Protein AF-A0A4U1AMX4-F1 (afdb_monomer)

Solvent-accessible surface area (backbone atoms only — not comparable to full-atom values): 8480 Å² total; per-residue (Å²): 137,86,83,88,83,88,87,88,85,90,81,87,81,90,82,82,88,79,91,77,94,82,80,77,96,80,74,90,86,76,92,68,87,73,64,45,65,42,40,30,34,68,92,73,77,40,77,49,65,58,93,40,53,46,66,92,56,98,68,93,52,81,63,41,68,36,39,33,56,43,101,83,76,47,75,46,59,25,22,30,71,45,76,46,76,48,80,47,100,90,48,54,34,36,41,37,30,30,41,76,51,76,84,47,64,68,55,54,50,50,51,51,50,53,52,52,53,52,51,52,53,52,52,56,48,49,77,71,75,114

Sequence (130 aa):
MNTPSSDKQNTGSPGDNEATPDRVMQDVFEDTALSTYRYVLMATDTEVPGERVHLESEEIHLGDVVEIEADNGKKDYFSVDHINVDQHHDGEVTTVYLIRARNSLWKSLLLLAILGVSWYIIDFILNKFL

Structure (mmCIF, N/CA/C/O backbone):
data_AF-A0A4U1AMX4-F1
#
_entry.id   AF-A0A4U1AMX4-F1
#
loop_
_atom_site.group_PDB
_atom_site.id
_atom_site.type_symbol
_atom_site.label_atom_id
_atom_site.label_alt_id
_atom_site.label_comp_id
_atom_site.label_asym_id
_atom_site.label_entity_id
_atom_site.label_seq_id
_atom_site.pdbx_PDB_ins_code
_atom_site.Cartn_x
_atom_site.Cartn_y
_atom_site.Cartn_z
_atom_site.occupancy
_atom_site.B_iso_or_equiv
_atom_site.auth_seq_id
_atom_site.auth_comp_id
_atom_site.auth_asym_id
_atom_site.auth_atom_id
_atom_site.pdbx_PDB_model_num
ATOM 1 N N . MET A 1 1 ? -22.938 -6.831 71.990 1.00 44.06 1 MET A N 1
ATOM 2 C CA . MET A 1 1 ? -21.775 -6.351 72.773 1.00 44.06 1 MET A CA 1
ATOM 3 C C . MET A 1 1 ? -20.838 -7.531 73.003 1.00 44.06 1 MET A C 1
ATOM 5 O O . MET A 1 1 ? -21.339 -8.648 72.988 1.00 44.06 1 MET A O 1
ATOM 9 N N . ASN A 1 2 ? -19.541 -7.266 73.199 1.00 36.97 2 ASN A N 1
ATOM 10 C CA . ASN A 1 2 ? -18.417 -8.215 73.343 1.00 36.97 2 ASN A CA 1
ATOM 11 C C . ASN A 1 2 ? -17.784 -8.721 72.025 1.00 36.97 2 ASN A C 1
ATOM 13 O O . ASN A 1 2 ? -18.175 -9.744 71.475 1.00 36.97 2 ASN A O 1
ATOM 17 N N . THR A 1 3 ? -16.734 -8.017 71.593 1.00 47.69 3 THR A N 1
ATOM 18 C CA . THR A 1 3 ? -15.476 -8.591 71.065 1.00 47.69 3 THR A CA 1
ATOM 19 C C . THR A 1 3 ? -14.416 -8.466 72.179 1.00 47.69 3 THR A C 1
ATOM 21 O O . THR A 1 3 ? -14.589 -7.608 73.053 1.00 47.69 3 THR A O 1
ATOM 24 N N . PRO A 1 4 ? -13.407 -9.359 72.268 1.00 45.66 4 PRO A N 1
ATOM 25 C CA . PRO A 1 4 ? -12.144 -9.233 71.508 1.00 45.66 4 PRO A CA 1
ATOM 26 C C . PRO A 1 4 ? -11.684 -10.620 70.955 1.00 45.66 4 PRO A C 1
ATOM 28 O O . PRO A 1 4 ? -12.496 -11.538 70.945 1.00 45.66 4 PRO A O 1
ATOM 31 N N . SER A 1 5 ? -10.470 -10.886 70.444 1.00 39.81 5 SER A N 1
ATOM 32 C CA . SER A 1 5 ? -9.221 -10.104 70.321 1.00 39.81 5 SER A CA 1
ATOM 33 C C . SER A 1 5 ? -8.412 -10.511 69.064 1.00 39.81 5 SER A C 1
ATOM 35 O O . SER A 1 5 ? -8.864 -11.334 68.271 1.00 39.81 5 SER A O 1
ATOM 37 N N . SER A 1 6 ? -7.212 -9.945 68.903 1.00 49.72 6 SER A N 1
ATOM 38 C CA . SER A 1 6 ? -6.189 -10.305 67.903 1.00 49.72 6 SER A CA 1
ATOM 39 C C . SER A 1 6 ? -5.421 -11.593 68.245 1.00 49.72 6 SER A C 1
ATOM 41 O O . SER A 1 6 ? -5.268 -11.903 69.421 1.00 49.72 6 SER A O 1
ATOM 43 N N . ASP A 1 7 ? -4.837 -12.260 67.238 1.00 47.81 7 ASP A N 1
ATOM 44 C CA . ASP A 1 7 ? -3.371 -12.240 67.052 1.00 47.81 7 ASP A CA 1
ATOM 45 C C . ASP A 1 7 ? -2.918 -12.792 65.685 1.00 47.81 7 ASP A C 1
ATOM 47 O O . ASP A 1 7 ? -3.553 -13.660 65.087 1.00 47.81 7 ASP A O 1
ATOM 51 N N . LYS A 1 8 ? -1.807 -12.249 65.168 1.00 48.53 8 LYS A N 1
ATOM 52 C CA . LYS A 1 8 ? -1.115 -12.727 63.958 1.00 48.53 8 LYS A CA 1
ATOM 53 C C . LYS A 1 8 ? 0.051 -13.618 64.376 1.00 48.53 8 LYS A C 1
ATOM 55 O O . LYS A 1 8 ? 0.888 -13.137 65.135 1.00 48.53 8 LYS A O 1
ATOM 60 N N . GLN A 1 9 ? 0.243 -14.784 63.754 1.00 42.41 9 GLN A N 1
ATOM 61 C CA . GLN A 1 9 ? 1.612 -15.277 63.558 1.00 42.41 9 GLN A CA 1
ATOM 62 C C . GLN A 1 9 ? 1.799 -16.200 62.350 1.00 42.41 9 GLN A C 1
ATOM 64 O O . GLN A 1 9 ? 0.967 -17.034 62.014 1.00 42.41 9 GLN A O 1
ATOM 69 N N . ASN A 1 10 ? 2.926 -15.958 61.688 1.00 42.41 10 ASN A N 1
ATOM 70 C CA . ASN A 1 10 ? 3.437 -16.603 60.488 1.00 42.41 10 ASN A CA 1
ATOM 71 C C . ASN A 1 10 ? 4.068 -17.965 60.829 1.00 42.41 10 ASN A C 1
ATOM 73 O O . ASN A 1 10 ? 4.922 -18.022 61.712 1.00 42.41 10 ASN A O 1
ATOM 77 N N . THR A 1 11 ? 3.729 -19.018 60.083 1.00 44.00 11 THR A N 1
ATOM 78 C CA . THR A 1 11 ? 4.495 -20.276 60.044 1.00 44.00 11 THR A CA 1
ATOM 79 C C . THR A 1 11 ? 4.776 -20.680 58.599 1.00 44.00 11 THR A C 1
ATOM 81 O O . THR A 1 11 ? 4.112 -21.551 58.037 1.00 44.00 11 THR A O 1
ATOM 84 N N . GLY A 1 12 ? 5.763 -20.036 57.981 1.00 36.88 12 GLY A N 1
ATOM 85 C CA . GLY A 1 12 ? 6.387 -20.584 56.782 1.00 36.88 12 GLY A CA 1
ATOM 86 C C . GLY A 1 12 ? 7.139 -21.878 57.109 1.00 36.88 12 GLY A C 1
ATOM 87 O O . GLY A 1 12 ? 7.792 -21.962 58.148 1.00 36.88 12 GLY A O 1
ATOM 88 N N . SER A 1 13 ? 7.087 -22.848 56.197 1.00 41.19 13 SER A N 1
ATOM 89 C CA . SER A 1 13 ? 8.035 -23.965 56.134 1.00 41.19 13 SER A CA 1
ATOM 90 C C . SER A 1 13 ? 8.531 -24.119 54.691 1.00 41.19 13 SER A C 1
ATOM 92 O O . SER A 1 13 ? 7.711 -24.033 53.775 1.00 41.19 13 SER A O 1
ATOM 94 N N . PRO A 1 14 ? 9.844 -24.306 54.471 1.00 50.56 14 PRO A N 1
ATOM 95 C CA . PRO A 1 14 ? 10.439 -24.444 53.143 1.00 50.56 14 PRO A CA 1
ATOM 96 C C . PRO A 1 14 ? 10.386 -25.898 52.647 1.00 50.56 14 PRO A C 1
ATOM 98 O O . PRO A 1 14 ? 10.368 -26.824 53.459 1.00 50.56 14 PRO A O 1
ATOM 101 N N . GLY A 1 15 ? 10.404 -26.105 51.326 1.00 35.78 15 GLY A N 1
ATOM 102 C CA . GLY A 1 15 ? 10.421 -27.452 50.742 1.00 35.78 15 GLY A CA 1
ATOM 103 C C . GLY A 1 15 ? 10.138 -27.516 49.238 1.00 35.78 15 GLY A C 1
ATOM 104 O O . GLY A 1 15 ? 9.095 -28.018 48.850 1.00 35.78 15 GLY A O 1
ATOM 105 N N . ASP A 1 16 ? 11.074 -26.988 48.447 1.00 47.12 16 ASP A N 1
ATOM 106 C CA . ASP A 1 16 ? 11.623 -27.505 47.177 1.00 47.12 16 ASP A CA 1
ATOM 107 C C . ASP A 1 16 ? 10.737 -28.138 46.068 1.00 47.12 16 ASP A C 1
ATOM 109 O O . ASP A 1 16 ? 9.955 -29.059 46.292 1.00 47.12 16 ASP A O 1
ATOM 113 N N . ASN A 1 17 ? 11.099 -27.783 44.819 1.00 43.91 17 ASN A N 1
ATOM 114 C CA . ASN A 1 17 ? 10.680 -28.330 43.505 1.00 43.91 17 ASN A CA 1
ATOM 115 C C . ASN A 1 17 ? 9.283 -27.867 43.024 1.00 43.91 17 ASN A C 1
ATOM 117 O O . ASN A 1 17 ? 8.278 -28.156 43.653 1.00 43.91 17 ASN A O 1
ATOM 121 N N . GLU A 1 18 ? 9.117 -27.146 41.912 1.00 38.69 18 GLU A N 1
ATOM 122 C CA . GLU A 1 18 ? 9.789 -27.263 40.608 1.00 38.69 18 GLU A CA 1
ATOM 123 C C . GLU A 1 18 ? 10.098 -25.902 39.959 1.00 38.69 18 GLU A C 1
ATOM 125 O O . GLU A 1 18 ? 9.445 -24.892 40.219 1.00 38.69 18 GLU A O 1
ATOM 130 N N . ALA A 1 19 ? 11.078 -25.890 39.052 1.00 46.03 19 ALA A N 1
ATOM 131 C CA . ALA A 1 19 ? 11.307 -24.760 38.163 1.00 46.03 19 ALA A CA 1
ATOM 132 C C . ALA A 1 19 ? 10.293 -24.777 37.007 1.00 46.03 19 ALA A C 1
ATOM 134 O O . ALA A 1 19 ? 10.313 -25.694 36.188 1.00 46.03 19 ALA A O 1
ATOM 135 N N . THR A 1 20 ? 9.485 -23.721 36.883 1.00 39.81 20 THR A N 1
ATOM 136 C CA . THR A 1 20 ? 8.671 -23.449 35.684 1.00 39.81 20 THR A CA 1
ATOM 137 C C . THR A 1 20 ? 9.209 -22.197 34.981 1.00 39.81 20 THR A C 1
ATOM 139 O O . THR A 1 20 ? 8.754 -21.090 35.270 1.00 39.81 20 THR A O 1
ATOM 142 N N . PRO A 1 21 ? 10.205 -22.318 34.086 1.00 50.66 21 PRO A N 1
ATOM 143 C CA . PRO A 1 21 ? 10.873 -21.170 33.482 1.00 50.66 21 PRO A CA 1
ATOM 144 C C . PRO A 1 21 ? 10.174 -20.718 32.189 1.00 50.66 21 PRO A C 1
ATOM 146 O O . PRO A 1 21 ? 10.836 -20.629 31.163 1.00 50.66 21 PRO A O 1
ATOM 149 N N . ASP A 1 22 ? 8.849 -20.497 32.196 1.00 44.47 22 ASP A N 1
ATOM 150 C CA . ASP A 1 22 ? 8.155 -20.114 30.946 1.00 44.47 22 ASP A CA 1
ATOM 151 C C . ASP A 1 22 ? 6.777 -19.434 31.093 1.00 44.47 22 ASP A C 1
ATOM 153 O O . ASP A 1 22 ? 5.834 -19.741 30.360 1.00 44.47 22 ASP A O 1
ATOM 157 N N . ARG A 1 23 ? 6.595 -18.527 32.069 1.00 38.50 23 ARG A N 1
ATOM 158 C CA . ARG A 1 23 ? 5.372 -17.704 32.127 1.00 38.50 23 ARG A CA 1
ATOM 159 C C . ARG A 1 23 ? 5.626 -16.229 32.426 1.00 38.50 23 ARG A C 1
ATOM 161 O O . ARG A 1 23 ? 5.924 -15.851 33.551 1.00 38.50 23 ARG A O 1
ATOM 168 N N . VAL A 1 24 ? 5.335 -15.433 31.393 1.00 39.00 24 VAL A N 1
ATOM 169 C CA . VAL A 1 24 ? 5.049 -13.992 31.420 1.00 39.00 24 VAL A CA 1
ATOM 170 C C . VAL A 1 24 ? 6.279 -13.084 31.573 1.00 39.00 24 VAL A C 1
ATOM 172 O O . VAL A 1 24 ? 6.393 -12.293 32.502 1.00 39.00 24 VAL A O 1
ATOM 175 N N . MET A 1 25 ? 7.126 -13.080 30.537 1.00 39.12 25 MET A N 1
ATOM 176 C CA . MET A 1 25 ? 7.577 -11.800 29.970 1.00 39.12 25 MET A CA 1
ATOM 177 C C . MET A 1 25 ? 6.382 -11.141 29.251 1.00 39.12 25 MET A C 1
ATOM 179 O O . MET A 1 25 ? 6.252 -11.223 28.034 1.00 39.12 25 MET A O 1
ATOM 183 N N . GLN A 1 26 ? 5.476 -10.540 30.021 1.00 43.69 26 GLN A N 1
ATOM 184 C CA . GLN A 1 26 ? 4.580 -9.477 29.551 1.00 43.69 26 GLN A CA 1
ATOM 185 C C . GLN A 1 26 ? 4.676 -8.346 30.564 1.00 43.69 26 GLN A C 1
ATOM 187 O O . GLN A 1 26 ? 3.784 -8.121 31.374 1.00 43.69 26 GLN A O 1
ATOM 192 N N . ASP A 1 27 ? 5.824 -7.691 30.522 1.00 40.31 27 ASP A N 1
ATOM 193 C CA . ASP A 1 27 ? 6.032 -6.381 31.106 1.00 40.31 27 ASP A CA 1
ATOM 194 C C . ASP A 1 27 ? 6.627 -5.520 29.983 1.00 40.31 27 ASP A C 1
ATOM 196 O O . ASP A 1 27 ? 7.370 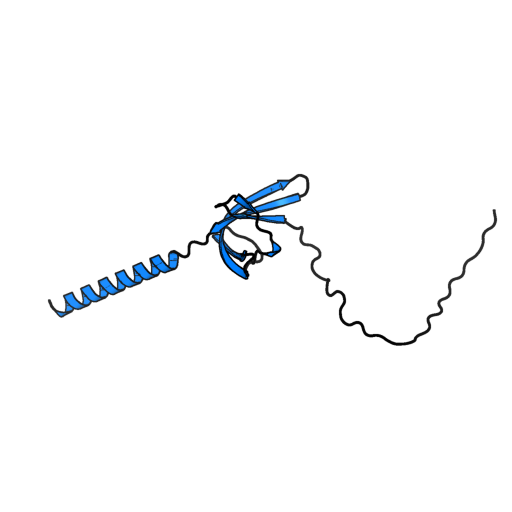-6.043 29.147 1.00 40.31 27 ASP A O 1
ATOM 200 N N . VAL A 1 28 ? 6.278 -4.233 29.939 1.00 45.34 28 VAL A N 1
ATOM 201 C CA . VAL A 1 28 ? 6.529 -3.305 28.809 1.00 45.34 28 VAL A CA 1
ATOM 202 C C . VAL A 1 28 ? 5.675 -3.553 27.545 1.00 45.34 28 VAL A C 1
ATOM 204 O O . VAL A 1 28 ? 6.188 -3.846 26.472 1.00 45.34 28 VAL A O 1
ATOM 207 N N . PHE A 1 29 ? 4.359 -3.352 27.671 1.00 44.16 29 PHE A N 1
ATOM 208 C CA . PHE A 1 29 ? 3.533 -2.625 26.679 1.00 44.16 29 PHE A CA 1
ATOM 209 C C . PHE A 1 29 ? 2.343 -1.935 27.390 1.00 44.16 29 PHE A C 1
ATOM 211 O O . PHE A 1 29 ? 1.216 -1.912 26.901 1.00 44.16 29 PHE A O 1
ATOM 218 N N . GLU A 1 30 ? 2.593 -1.379 28.581 1.00 43.34 30 GLU A N 1
ATOM 219 C CA . GLU A 1 30 ? 1.710 -0.364 29.166 1.00 43.34 30 GLU A CA 1
ATOM 220 C C . GLU A 1 30 ? 2.085 1.025 28.619 1.00 43.34 30 GLU A C 1
ATOM 222 O O . GLU A 1 30 ? 3.242 1.283 28.290 1.00 43.34 30 GLU A O 1
ATOM 227 N N . ASP A 1 31 ? 1.093 1.917 28.568 1.00 35.66 31 ASP A N 1
ATOM 228 C CA . ASP A 1 31 ? 1.234 3.359 28.310 1.00 35.66 31 ASP A CA 1
ATOM 229 C C . ASP A 1 31 ? 1.621 3.810 26.883 1.00 35.66 31 ASP A C 1
ATOM 231 O O . ASP A 1 31 ? 2.400 4.736 26.664 1.00 35.66 31 ASP A O 1
ATOM 235 N N . THR A 1 32 ? 0.949 3.247 25.874 1.00 43.44 32 THR A N 1
ATOM 236 C CA . THR A 1 32 ? 0.615 4.016 24.660 1.00 43.44 32 THR A CA 1
ATOM 237 C C . THR A 1 32 ? -0.900 4.127 24.561 1.00 43.44 32 THR A C 1
ATOM 239 O O . THR A 1 32 ? -1.593 3.110 24.523 1.00 43.44 32 THR A O 1
ATOM 242 N N . ALA A 1 33 ? -1.436 5.350 24.526 1.00 43.59 33 ALA A N 1
ATOM 243 C CA . ALA A 1 33 ? -2.846 5.562 24.216 1.00 43.59 33 ALA A CA 1
ATOM 244 C C . ALA A 1 33 ? -3.089 5.071 22.781 1.00 43.59 33 ALA A C 1
ATOM 246 O O . ALA A 1 33 ? -2.654 5.723 21.835 1.00 43.59 33 ALA A O 1
ATOM 247 N N . LEU A 1 34 ? -3.700 3.888 22.632 1.00 50.06 34 LEU A N 1
ATOM 248 C CA . LEU A 1 34 ? -3.824 3.207 21.344 1.00 50.06 34 LEU A CA 1
ATOM 249 C C . LEU A 1 34 ? -4.716 3.998 20.379 1.00 50.06 34 LEU A C 1
ATOM 251 O O . LEU A 1 34 ? -5.929 3.776 20.309 1.00 50.06 34 LEU A O 1
ATOM 255 N N . SER A 1 35 ? -4.087 4.849 19.569 1.00 56.41 35 SER A N 1
ATOM 256 C CA . SER A 1 35 ? -4.607 5.234 18.264 1.00 56.41 35 SER A CA 1
ATOM 257 C C . SER A 1 35 ? -4.858 3.946 17.482 1.00 56.41 35 SER A C 1
ATOM 259 O O . SER A 1 35 ? -3.945 3.231 17.066 1.00 56.41 35 SER A O 1
ATOM 261 N N . THR A 1 36 ? -6.132 3.577 17.368 1.00 77.25 36 THR A N 1
ATOM 262 C CA . THR A 1 36 ? -6.500 2.296 16.768 1.00 77.25 36 THR A CA 1
ATOM 263 C C . THR A 1 36 ? -6.382 2.440 15.259 1.00 77.25 36 THR A C 1
ATOM 265 O O . THR A 1 36 ? -7.241 3.044 14.617 1.00 77.25 36 THR A O 1
ATOM 268 N N . TYR A 1 37 ? -5.290 1.922 14.697 1.00 83.12 37 TYR A N 1
ATOM 269 C CA . TYR A 1 37 ? -5.063 1.947 13.258 1.00 83.12 37 TYR A CA 1
ATOM 270 C C . TYR A 1 37 ? -5.966 0.939 12.543 1.00 83.12 37 TYR A C 1
ATOM 272 O O . TYR A 1 37 ? -5.892 -0.269 12.775 1.00 83.12 37 TYR A O 1
ATOM 280 N N . ARG A 1 38 ? -6.796 1.449 11.632 1.00 88.94 38 ARG A N 1
ATOM 281 C CA . ARG A 1 38 ? -7.639 0.671 10.721 1.00 88.94 38 ARG A CA 1
ATOM 282 C C . ARG A 1 38 ? -7.056 0.759 9.317 1.00 88.94 38 ARG A C 1
ATOM 284 O O . ARG A 1 38 ? -6.984 1.846 8.759 1.00 88.94 38 ARG A O 1
ATOM 291 N N . TYR A 1 39 ? -6.690 -0.365 8.715 1.00 90.38 39 TYR A N 1
ATOM 292 C CA . TYR A 1 39 ? -6.098 -0.393 7.374 1.00 90.38 39 TYR A CA 1
ATOM 293 C C . TYR A 1 39 ? -7.152 -0.762 6.331 1.00 90.38 39 TYR A C 1
ATOM 295 O O . TYR A 1 39 ? -7.790 -1.801 6.465 1.00 90.38 39 TYR A O 1
ATOM 303 N N . VAL A 1 40 ? -7.338 0.049 5.285 1.00 92.12 40 VAL A N 1
ATOM 304 C CA . VAL A 1 40 ? -8.367 -0.180 4.250 1.00 92.12 40 VAL A CA 1
ATOM 305 C C . VAL A 1 40 ? -7.754 -0.179 2.854 1.00 92.12 40 VAL A C 1
ATOM 307 O O . VAL A 1 40 ? -7.122 0.789 2.436 1.00 92.12 40 VAL A O 1
ATOM 310 N N . LEU A 1 41 ? -7.977 -1.248 2.086 1.00 91.25 41 LEU A N 1
ATOM 311 C CA . LEU A 1 41 ? -7.568 -1.328 0.683 1.00 91.25 41 LEU A CA 1
ATOM 312 C C . LEU A 1 41 ? -8.517 -0.510 -0.203 1.00 91.25 41 LEU A C 1
ATOM 314 O O . LEU A 1 41 ? -9.622 -0.961 -0.502 1.00 91.25 41 LEU A O 1
ATOM 318 N N . MET A 1 42 ? -8.077 0.641 -0.722 1.00 88.69 42 MET A N 1
ATOM 319 C CA . MET A 1 42 ? -8.927 1.530 -1.542 1.00 88.69 42 MET A CA 1
ATOM 320 C C . MET A 1 42 ? -9.484 0.876 -2.813 1.00 88.69 42 MET A C 1
ATOM 322 O O . MET A 1 42 ? -10.497 1.314 -3.349 1.00 88.69 42 MET A O 1
ATOM 326 N N . ALA A 1 43 ? -8.816 -0.157 -3.332 1.00 87.19 43 ALA A N 1
ATOM 327 C CA . ALA A 1 43 ? -9.241 -0.847 -4.549 1.00 87.19 43 ALA A CA 1
ATOM 328 C C . ALA A 1 43 ? -10.479 -1.743 -4.352 1.00 87.19 43 ALA A C 1
ATOM 330 O O . ALA A 1 43 ? -11.141 -2.076 -5.335 1.00 87.19 43 ALA A O 1
ATOM 331 N N . THR A 1 44 ? -10.760 -2.166 -3.116 1.00 88.81 44 THR A N 1
ATOM 332 C CA . THR A 1 44 ? -11.821 -3.135 -2.787 1.00 88.81 44 THR A CA 1
ATOM 333 C C . THR A 1 44 ? -12.643 -2.747 -1.555 1.00 88.81 44 THR A C 1
ATOM 335 O O . THR A 1 44 ? -13.503 -3.522 -1.148 1.00 88.81 44 THR A O 1
ATOM 338 N N . ASP A 1 45 ? -12.362 -1.584 -0.958 1.00 88.62 45 ASP A N 1
ATOM 339 C CA . ASP A 1 45 ? -12.936 -1.088 0.302 1.00 88.62 45 ASP A CA 1
ATOM 340 C C . ASP A 1 45 ? -12.910 -2.146 1.423 1.00 88.62 45 ASP A C 1
ATOM 342 O O . ASP A 1 45 ? -13.872 -2.373 2.152 1.00 88.62 45 ASP A O 1
ATOM 346 N N . THR A 1 46 ? -11.804 -2.895 1.488 1.00 89.19 46 THR A N 1
ATOM 347 C CA . THR A 1 46 ? -11.652 -4.051 2.381 1.00 89.19 46 THR A CA 1
ATOM 348 C C . THR A 1 46 ? -10.728 -3.706 3.536 1.00 89.19 46 THR A C 1
ATOM 350 O O . THR A 1 46 ? -9.578 -3.326 3.310 1.00 89.19 46 THR A O 1
ATOM 353 N N . GLU A 1 47 ? -11.224 -3.868 4.761 1.00 89.88 47 GLU A N 1
ATOM 354 C CA . GLU A 1 47 ? -10.433 -3.730 5.983 1.00 89.88 47 GLU A CA 1
ATOM 355 C C . GLU A 1 47 ? -9.436 -4.895 6.119 1.00 89.88 47 GLU A C 1
ATOM 357 O O . GLU A 1 47 ? -9.783 -6.061 5.909 1.00 89.88 47 GLU A O 1
ATOM 362 N N . VAL A 1 48 ? -8.188 -4.576 6.455 1.00 88.50 48 VAL A N 1
ATOM 363 C CA . VAL A 1 48 ? -7.105 -5.536 6.688 1.00 88.50 48 VAL A CA 1
ATOM 364 C C . VAL A 1 48 ? -6.829 -5.607 8.192 1.00 88.50 48 VAL A C 1
ATOM 366 O O . VAL A 1 48 ? -6.591 -4.563 8.804 1.00 88.50 48 VAL A O 1
ATOM 369 N N . PRO A 1 49 ? -6.812 -6.808 8.803 1.00 87.00 49 PRO A N 1
ATOM 370 C CA . PRO A 1 49 ? -6.429 -6.970 10.202 1.00 87.00 49 PRO A CA 1
ATOM 371 C C . PRO A 1 49 ? -5.014 -6.439 10.456 1.00 87.00 49 PRO A C 1
ATOM 373 O O . PRO A 1 49 ? -4.071 -6.855 9.781 1.00 87.00 49 PRO A O 1
ATOM 376 N N . GLY A 1 50 ? -4.851 -5.563 11.454 1.00 83.75 50 GLY A N 1
ATOM 377 C CA . GLY A 1 50 ? -3.552 -4.964 11.795 1.00 83.75 50 GLY A CA 1
ATOM 378 C C . GLY A 1 50 ? -2.465 -5.990 12.146 1.00 83.75 50 GLY A C 1
ATOM 379 O O . GLY A 1 50 ? -1.300 -5.760 11.863 1.00 83.75 50 GLY A O 1
ATOM 380 N N . GLU A 1 51 ? -2.844 -7.169 12.648 1.00 86.12 51 GLU A N 1
ATOM 381 C CA . GLU A 1 51 ? -1.946 -8.315 12.888 1.00 86.12 51 GLU A CA 1
ATOM 382 C C . GLU A 1 51 ? -1.218 -8.832 11.627 1.00 86.12 51 GLU A C 1
ATOM 384 O O . GLU A 1 51 ? -0.192 -9.495 11.739 1.00 86.12 51 GLU A O 1
ATOM 389 N N . ARG A 1 52 ? -1.736 -8.543 10.423 1.00 86.12 52 ARG A N 1
ATOM 390 C CA . ARG A 1 52 ? -1.126 -8.925 9.133 1.00 86.12 52 ARG A CA 1
ATOM 391 C C . ARG A 1 52 ? -0.272 -7.814 8.533 1.00 86.12 52 ARG A C 1
ATOM 393 O O . ARG A 1 52 ? 0.383 -8.031 7.511 1.00 86.12 52 ARG A O 1
ATOM 400 N N . VAL A 1 53 ? -0.331 -6.626 9.128 1.00 87.25 53 VAL A N 1
ATOM 401 C CA . VAL A 1 53 ? 0.288 -5.402 8.636 1.00 87.25 53 VAL A CA 1
ATOM 402 C C . VAL A 1 53 ? 1.641 -5.220 9.307 1.00 87.25 53 VAL A C 1
ATOM 404 O O . VAL A 1 53 ? 1.737 -5.061 10.519 1.00 87.25 53 VAL A O 1
ATOM 407 N N . HIS A 1 54 ? 2.689 -5.223 8.493 1.00 86.69 54 HIS A N 1
ATOM 408 C CA . HIS A 1 54 ? 4.058 -4.986 8.917 1.00 86.69 54 HIS A CA 1
ATOM 409 C C . HIS A 1 54 ? 4.510 -3.612 8.409 1.00 86.69 54 HIS A C 1
ATOM 411 O O . HIS A 1 54 ? 4.426 -3.307 7.215 1.00 86.69 54 HIS A O 1
ATOM 417 N N . LEU A 1 55 ? 4.984 -2.787 9.341 1.00 83.25 55 LEU A N 1
ATOM 418 C CA . LEU A 1 55 ? 5.513 -1.445 9.111 1.00 83.25 55 LEU A CA 1
ATOM 419 C C . LEU A 1 55 ? 7.010 -1.437 9.435 1.00 83.25 55 LEU A C 1
ATOM 421 O O . LEU A 1 55 ? 7.431 -2.043 10.419 1.00 83.25 55 LEU A O 1
ATOM 425 N N . GLU A 1 56 ? 7.811 -0.742 8.626 1.00 76.62 56 GLU A N 1
ATOM 426 C CA . GLU A 1 56 ? 9.229 -0.488 8.941 1.00 76.62 56 GLU A CA 1
ATOM 427 C C . GLU A 1 56 ? 9.412 0.699 9.908 1.00 76.62 56 GLU A C 1
ATOM 429 O O . GLU A 1 56 ? 10.449 0.804 10.562 1.00 76.62 56 GLU A O 1
ATOM 434 N N . SER A 1 57 ? 8.403 1.572 10.008 1.00 75.31 57 SER A N 1
ATOM 435 C CA . SER A 1 57 ? 8.394 2.790 10.828 1.00 75.31 57 SER A CA 1
ATOM 436 C C . SER A 1 57 ? 7.436 2.669 12.016 1.00 75.31 57 SER A C 1
ATOM 438 O O . SER A 1 57 ? 6.393 2.027 11.923 1.00 75.31 57 SER A O 1
ATOM 440 N N . GLU A 1 58 ? 7.776 3.341 13.118 1.00 77.94 58 GLU A N 1
ATOM 441 C CA . GLU A 1 58 ? 6.966 3.421 14.346 1.00 77.94 58 GLU A CA 1
ATOM 442 C C . GLU A 1 58 ? 5.726 4.328 14.183 1.00 77.94 58 GLU A C 1
ATOM 444 O O . GLU A 1 58 ? 4.692 4.100 14.807 1.00 77.94 58 GLU A O 1
ATOM 449 N N . GLU A 1 59 ? 5.799 5.311 13.278 1.00 81.56 59 GLU A N 1
ATOM 450 C CA . GLU A 1 59 ? 4.704 6.209 12.892 1.00 81.56 59 GLU A CA 1
ATOM 451 C C . GLU A 1 59 ? 4.406 6.097 11.387 1.00 81.56 59 GLU A C 1
ATOM 453 O O . GLU A 1 59 ? 5.322 5.972 10.570 1.00 81.56 59 GLU A O 1
ATOM 458 N N . ILE A 1 60 ? 3.124 6.181 11.015 1.00 84.00 60 ILE A N 1
ATOM 459 C CA . ILE A 1 60 ? 2.646 6.002 9.634 1.00 84.00 60 ILE A CA 1
ATOM 460 C C . ILE A 1 60 ? 2.516 7.350 8.923 1.00 84.00 60 ILE A C 1
ATOM 462 O O . ILE A 1 60 ? 1.734 8.207 9.338 1.00 84.00 60 ILE A O 1
ATOM 466 N N . HIS A 1 61 ? 3.199 7.498 7.790 1.00 85.50 61 HIS A N 1
ATOM 467 C CA . HIS A 1 61 ? 3.174 8.697 6.960 1.00 85.50 61 HIS A CA 1
ATOM 468 C C . HIS A 1 61 ? 2.562 8.446 5.574 1.00 85.50 61 HIS A C 1
ATOM 470 O O . HIS A 1 61 ? 2.494 7.328 5.063 1.00 85.50 61 HIS A O 1
ATOM 476 N N . LEU A 1 62 ? 2.110 9.526 4.929 1.00 84.38 62 LEU A N 1
ATOM 477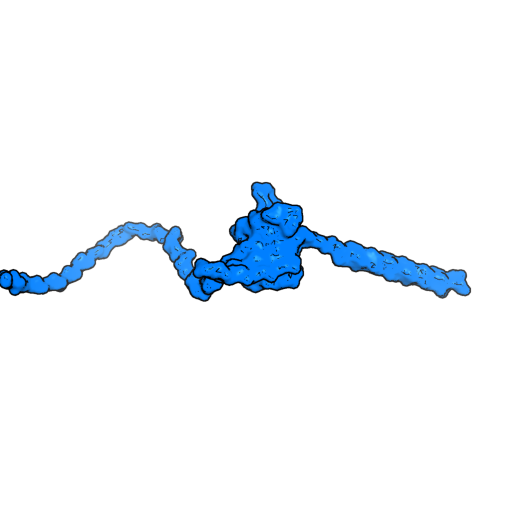 C CA . LEU A 1 62 ? 1.642 9.492 3.541 1.00 84.38 62 LEU A CA 1
ATOM 478 C C . LEU A 1 62 ? 2.792 9.101 2.601 1.00 84.38 62 LEU A C 1
ATOM 480 O O . LEU A 1 62 ? 3.841 9.742 2.595 1.00 84.38 62 LEU A O 1
ATOM 484 N N . GLY A 1 63 ? 2.564 8.090 1.764 1.00 84.06 63 GLY A N 1
ATOM 485 C CA . GLY A 1 63 ? 3.560 7.528 0.854 1.00 84.06 63 GLY A CA 1
ATOM 486 C C . GLY A 1 63 ? 4.390 6.374 1.425 1.00 84.06 63 GLY A C 1
ATOM 487 O O . GLY A 1 63 ? 5.081 5.723 0.637 1.00 84.06 63 GLY A O 1
ATOM 488 N N . AS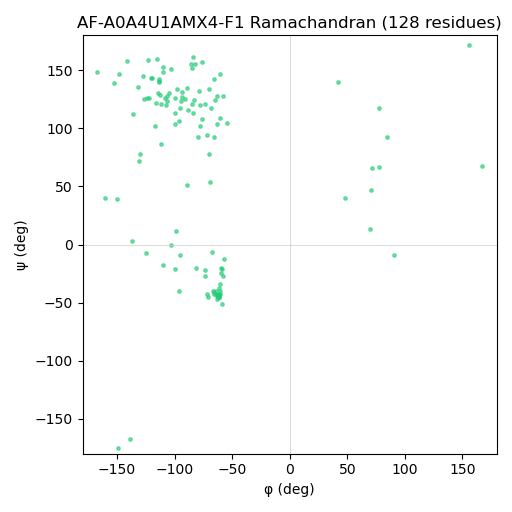P A 1 64 ? 4.298 6.076 2.727 1.00 85.62 64 ASP A N 1
ATOM 489 C CA . ASP A 1 64 ? 5.005 4.942 3.335 1.00 85.62 64 ASP A CA 1
ATOM 490 C C . ASP A 1 64 ? 4.580 3.615 2.704 1.00 85.62 64 ASP A C 1
ATOM 492 O O . ASP A 1 64 ? 3.427 3.439 2.296 1.00 85.62 64 ASP A O 1
ATOM 496 N N . VAL A 1 65 ? 5.522 2.671 2.625 1.00 87.81 65 VAL A N 1
ATOM 497 C CA . VAL A 1 65 ? 5.268 1.321 2.116 1.00 87.81 65 VAL A CA 1
ATOM 498 C C . VAL A 1 65 ? 4.939 0.396 3.278 1.00 87.81 65 VAL A C 1
ATOM 500 O O . VAL A 1 65 ? 5.695 0.272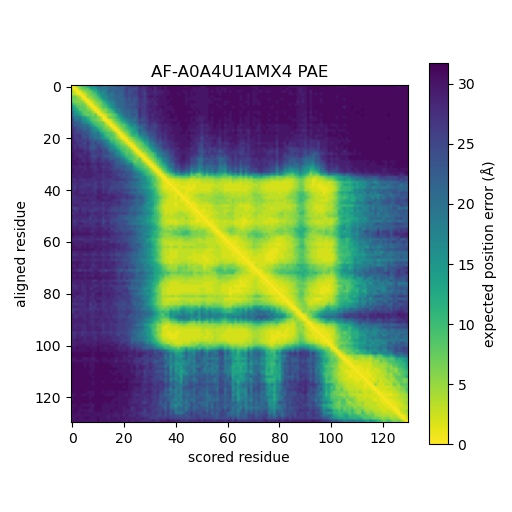 4.236 1.00 87.81 65 VAL A O 1
ATOM 503 N N . VAL A 1 66 ? 3.804 -0.277 3.149 1.00 88.50 66 VAL A N 1
ATOM 504 C CA . VAL A 1 66 ? 3.234 -1.202 4.119 1.00 88.50 66 VAL A CA 1
ATOM 505 C C . VAL A 1 66 ? 3.275 -2.605 3.522 1.00 88.50 66 VAL A C 1
ATOM 507 O O . VAL A 1 66 ? 2.818 -2.820 2.393 1.00 88.50 66 VAL A O 1
ATOM 510 N N . GLU A 1 67 ? 3.816 -3.566 4.264 1.00 91.19 67 GLU A N 1
ATOM 511 C CA . GLU A 1 67 ? 3.798 -4.976 3.878 1.00 91.19 67 GLU A CA 1
ATOM 512 C C . GLU A 1 67 ? 2.583 -5.666 4.511 1.00 91.19 67 GLU A C 1
ATOM 514 O O . GLU A 1 67 ? 2.320 -5.521 5.703 1.00 91.19 67 GLU A O 1
ATOM 519 N N . ILE A 1 68 ? 1.825 -6.417 3.711 1.00 90.75 68 ILE A N 1
ATOM 520 C CA . ILE A 1 68 ? 0.650 -7.164 4.168 1.00 90.75 68 ILE A CA 1
ATOM 521 C C . ILE A 1 68 ? 0.841 -8.642 3.850 1.00 90.75 68 ILE A C 1
ATOM 523 O O . ILE A 1 68 ? 1.072 -9.010 2.695 1.00 90.75 68 ILE A O 1
ATOM 527 N N . GLU A 1 69 ? 0.700 -9.499 4.858 1.00 89.69 69 GLU A N 1
ATOM 528 C CA . GLU A 1 69 ? 0.690 -10.949 4.667 1.00 89.69 69 GLU A CA 1
ATOM 529 C C . GLU A 1 69 ? -0.719 -11.453 4.304 1.00 89.69 69 GLU A C 1
ATOM 531 O O . GLU A 1 69 ? -1.694 -11.260 5.033 1.00 89.69 69 GLU A O 1
ATOM 536 N N . ALA A 1 70 ? -0.839 -12.099 3.143 1.00 84.19 70 ALA A N 1
ATOM 537 C CA . ALA A 1 70 ? -2.070 -12.735 2.682 1.00 84.19 70 ALA A CA 1
ATOM 538 C C . ALA A 1 70 ? -2.229 -14.156 3.258 1.00 84.19 70 ALA A C 1
ATOM 540 O O . ALA A 1 70 ? -1.245 -14.805 3.603 1.00 84.19 70 ALA A O 1
ATOM 541 N N . ASP A 1 71 ? -3.451 -14.710 3.250 1.00 81.31 71 ASP A N 1
ATOM 542 C CA . ASP A 1 71 ? -3.777 -16.045 3.807 1.00 81.31 71 ASP A CA 1
ATOM 543 C C . ASP A 1 71 ? -2.975 -17.224 3.213 1.00 81.31 71 ASP A C 1
ATOM 545 O O . ASP A 1 71 ? -3.014 -18.340 3.725 1.00 81.31 71 ASP A O 1
ATOM 549 N N . ASN A 1 72 ? -2.264 -17.001 2.107 1.00 86.00 72 ASN A N 1
ATOM 550 C CA . ASN A 1 72 ? -1.389 -17.974 1.452 1.00 86.00 72 ASN A CA 1
ATOM 551 C C . ASN A 1 72 ? 0.105 -17.798 1.806 1.00 86.00 72 ASN A C 1
ATOM 553 O O . ASN A 1 72 ? 0.950 -18.377 1.120 1.00 86.00 72 ASN A O 1
ATOM 557 N N . GLY A 1 73 ? 0.433 -16.981 2.814 1.00 83.19 73 GLY A N 1
ATOM 558 C CA . GLY A 1 73 ? 1.802 -16.669 3.242 1.00 83.19 73 GLY A CA 1
ATOM 559 C C . GLY A 1 73 ? 2.593 -15.806 2.251 1.00 83.19 73 GLY A C 1
ATOM 560 O O . GLY A 1 73 ? 3.819 -15.730 2.329 1.00 83.19 73 GLY A O 1
ATOM 561 N N . LYS A 1 74 ? 1.931 -15.190 1.259 1.00 87.19 74 LYS A N 1
ATOM 562 C CA . LYS A 1 74 ? 2.577 -14.224 0.362 1.00 87.19 74 LYS A CA 1
ATOM 563 C C . LYS A 1 74 ? 2.481 -12.823 0.942 1.00 87.19 74 LYS A C 1
ATOM 565 O O . LYS A 1 74 ? 1.406 -12.379 1.334 1.00 87.19 74 LYS A O 1
ATOM 570 N N . LYS A 1 75 ? 3.606 -12.118 0.889 1.00 87.62 75 LYS A N 1
ATOM 571 C CA . LYS A 1 75 ? 3.721 -10.693 1.193 1.00 87.62 75 LYS A CA 1
ATOM 572 C C . LYS A 1 75 ? 3.333 -9.881 -0.043 1.00 87.62 75 LYS A C 1
ATOM 574 O O . LYS A 1 75 ? 3.898 -10.088 -1.119 1.00 87.62 75 LYS A O 1
ATOM 579 N N . ASP A 1 76 ? 2.370 -8.983 0.115 1.00 88.94 76 ASP A N 1
ATOM 580 C CA . ASP A 1 76 ? 1.994 -7.972 -0.871 1.00 88.94 76 ASP A CA 1
ATOM 581 C C . ASP A 1 76 ? 2.326 -6.577 -0.325 1.00 88.94 76 ASP A C 1
ATOM 583 O O . ASP A 1 76 ? 2.137 -6.298 0.857 1.00 88.94 76 ASP A O 1
ATOM 587 N N . TYR A 1 77 ? 2.794 -5.687 -1.202 1.00 89.06 77 TYR A N 1
ATOM 588 C CA . TYR A 1 77 ? 3.211 -4.334 -0.829 1.00 89.06 77 TYR A CA 1
ATOM 589 C C . TYR A 1 77 ? 2.180 -3.294 -1.259 1.00 89.06 77 TYR A C 1
ATOM 591 O O . TYR A 1 77 ? 1.762 -3.230 -2.425 1.00 89.06 77 TYR A O 1
ATOM 599 N N . PHE A 1 78 ? 1.814 -2.440 -0.314 1.00 90.19 78 PHE A N 1
ATOM 600 C CA . PHE A 1 78 ? 0.900 -1.322 -0.489 1.00 90.19 78 PHE A CA 1
ATOM 601 C C . PHE A 1 78 ? 1.592 -0.026 -0.070 1.00 90.19 78 PHE A C 1
ATOM 603 O O . PHE A 1 78 ? 2.586 -0.059 0.642 1.00 90.19 78 PHE A O 1
ATOM 610 N N . SER A 1 79 ? 1.111 1.112 -0.550 1.00 90.19 79 SER A N 1
ATOM 611 C CA . SER A 1 79 ? 1.559 2.428 -0.103 1.00 90.19 79 SER A CA 1
ATOM 612 C C . SER A 1 79 ? 0.390 3.200 0.491 1.00 90.19 79 SER A C 1
ATOM 614 O O . SER A 1 79 ? -0.732 3.096 -0.016 1.00 90.19 79 SER A O 1
ATOM 616 N N . VAL A 1 80 ? 0.656 3.979 1.535 1.00 89.62 80 VAL A N 1
ATOM 617 C CA . VAL A 1 80 ? -0.331 4.866 2.159 1.00 89.62 80 VAL A CA 1
ATOM 618 C C . VAL A 1 80 ? -0.681 6.001 1.195 1.00 89.62 80 VAL A C 1
ATOM 620 O O . VAL A 1 80 ? 0.188 6.788 0.824 1.00 89.62 80 VAL A O 1
ATOM 623 N N . ASP A 1 81 ? -1.945 6.086 0.782 1.00 89.19 81 ASP A N 1
ATOM 624 C CA . ASP A 1 81 ? -2.456 7.148 -0.104 1.00 89.19 81 ASP A CA 1
ATOM 625 C C . ASP A 1 81 ? -3.106 8.284 0.694 1.00 89.19 81 ASP A C 1
ATOM 627 O O . ASP A 1 81 ? -2.905 9.462 0.401 1.00 89.19 81 ASP A O 1
ATOM 631 N N . HIS A 1 82 ? -3.848 7.925 1.743 1.00 88.12 82 HIS A N 1
ATOM 632 C CA . HIS A 1 82 ? -4.591 8.852 2.587 1.00 88.12 82 HIS A CA 1
ATOM 633 C C . HIS A 1 82 ? -4.667 8.322 4.027 1.00 88.12 82 HIS A C 1
ATOM 635 O O . HIS A 1 82 ? -4.739 7.117 4.257 1.00 88.12 82 HIS A O 1
ATOM 641 N N . ILE A 1 83 ? -4.659 9.230 5.002 1.00 90.31 83 ILE A N 1
ATOM 642 C CA . ILE A 1 83 ? -4.896 8.945 6.418 1.00 90.31 83 ILE A CA 1
ATOM 643 C C . ILE A 1 83 ? -6.054 9.841 6.865 1.00 90.31 83 ILE A C 1
ATOM 645 O O . ILE A 1 83 ? -5.991 11.058 6.676 1.00 90.31 83 ILE A O 1
ATOM 649 N N . ASN A 1 84 ? -7.095 9.244 7.444 1.00 88.44 84 ASN A N 1
ATOM 650 C CA . ASN A 1 84 ? -8.200 9.944 8.092 1.00 88.44 84 ASN A CA 1
ATOM 651 C C . ASN A 1 84 ? -8.183 9.656 9.597 1.00 88.44 84 ASN A C 1
ATOM 653 O O . ASN A 1 84 ? -7.920 8.526 10.002 1.00 88.44 84 ASN A O 1
ATOM 657 N N . VAL A 1 85 ? -8.480 10.659 10.419 1.00 84.50 85 VAL A N 1
ATOM 658 C CA . VAL A 1 85 ? -8.516 10.530 11.882 1.00 84.50 85 VAL A CA 1
ATOM 659 C C . VAL A 1 85 ? -9.942 10.801 12.341 1.00 84.50 85 VAL A C 1
ATOM 661 O O . VAL A 1 85 ? -10.384 11.949 12.392 1.00 84.50 85 VAL A O 1
ATOM 664 N N . ASP A 1 86 ? -10.672 9.731 12.645 1.00 79.88 86 ASP A N 1
ATOM 665 C CA . ASP A 1 86 ? -12.072 9.797 13.043 1.00 79.88 86 ASP A CA 1
ATOM 666 C C . ASP A 1 86 ? -12.184 9.784 14.571 1.00 79.88 86 ASP A C 1
ATOM 668 O O . ASP A 1 86 ? -12.034 8.745 15.221 1.00 79.88 86 ASP A O 1
ATOM 672 N N . GLN A 1 87 ? -12.510 10.941 15.151 1.00 72.00 87 GLN A N 1
ATOM 673 C CA . GLN A 1 87 ? -12.851 11.056 16.570 1.00 72.00 87 GLN A CA 1
ATOM 674 C C . GLN A 1 87 ? -14.228 10.428 16.826 1.00 72.00 87 GLN A C 1
ATOM 676 O O . GLN A 1 87 ? -15.266 11.073 16.669 1.00 72.00 87 GLN A O 1
ATOM 681 N N . HIS A 1 88 ? -14.239 9.154 17.214 1.00 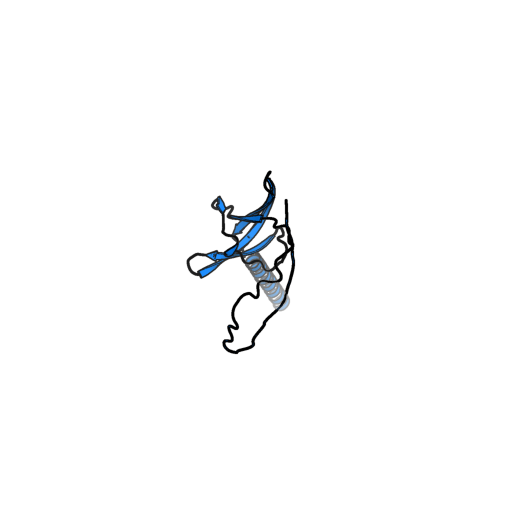61.78 88 HIS A N 1
ATOM 682 C CA . HIS A 1 88 ? -15.439 8.479 17.693 1.00 61.78 88 HIS A CA 1
ATOM 683 C C . HIS A 1 88 ? -15.665 8.792 19.177 1.00 61.78 88 HIS A C 1
ATOM 685 O O . HIS A 1 88 ? -14.734 9.074 19.928 1.00 61.78 88 HIS A O 1
ATOM 691 N N . HIS A 1 89 ? -16.919 8.691 19.626 1.00 53.22 89 HIS A N 1
ATOM 692 C CA . HIS A 1 89 ? -17.267 8.882 21.040 1.00 53.22 89 HIS A CA 1
ATOM 693 C C . HIS A 1 89 ? -16.563 7.895 21.992 1.00 53.22 89 HIS A C 1
ATOM 695 O O . HIS A 1 89 ? -16.436 8.205 23.175 1.00 53.22 89 HIS A O 1
ATOM 701 N N . ASP A 1 90 ? -16.079 6.764 21.468 1.00 60.31 90 ASP A N 1
ATOM 702 C CA . ASP A 1 90 ? -15.381 5.711 22.214 1.00 60.31 90 ASP A CA 1
ATOM 703 C C . ASP A 1 90 ? -13.845 5.721 22.017 1.00 60.31 90 ASP A C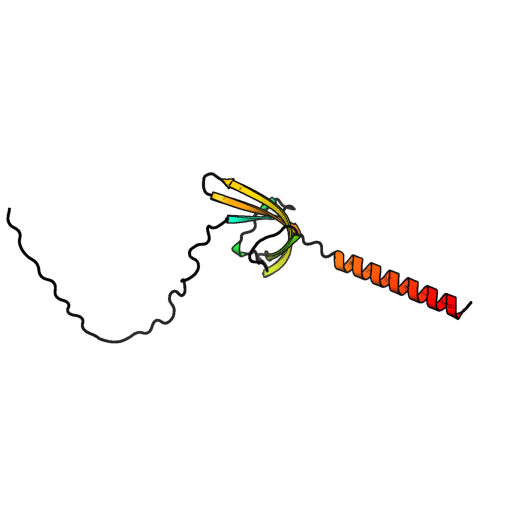 1
ATOM 705 O O . ASP A 1 90 ? -13.156 4.892 22.609 1.00 60.31 90 ASP A O 1
ATOM 709 N N . GLY A 1 91 ? -13.284 6.633 21.206 1.00 66.56 91 GLY A N 1
ATOM 710 C CA . GLY A 1 91 ? -11.833 6.730 20.981 1.00 66.56 91 GLY A CA 1
ATOM 711 C C . GLY A 1 91 ? -11.414 7.377 19.653 1.00 66.56 91 GLY A C 1
ATOM 712 O O . GLY A 1 91 ? -12.231 7.632 18.769 1.00 66.56 91 GLY A O 1
ATOM 713 N N . GLU A 1 92 ? -10.112 7.628 19.507 1.00 77.31 92 GLU A N 1
ATOM 714 C CA . GLU A 1 92 ? -9.497 8.119 18.268 1.00 77.31 92 GLU A CA 1
ATOM 715 C C . GLU A 1 92 ? -9.091 6.934 17.376 1.00 77.31 92 GLU A C 1
ATOM 717 O O . GLU A 1 92 ? -8.247 6.112 17.746 1.00 77.31 92 GLU A O 1
ATOM 722 N N . VAL A 1 93 ? -9.727 6.825 16.205 1.00 82.00 93 VAL A N 1
ATOM 723 C CA . VAL A 1 93 ? -9.474 5.757 15.226 1.00 82.00 93 VAL A CA 1
ATOM 724 C C . VAL A 1 93 ? -8.813 6.366 13.995 1.00 82.00 93 VAL A C 1
ATOM 726 O O . VAL A 1 93 ? -9.390 7.230 13.333 1.00 82.00 93 VAL A O 1
ATOM 729 N N . THR A 1 94 ? -7.615 5.890 13.665 1.00 86.94 94 THR A N 1
ATOM 730 C CA . THR A 1 94 ? -6.852 6.371 12.509 1.00 86.94 94 THR A CA 1
ATOM 731 C C . THR A 1 94 ? -7.032 5.401 11.348 1.00 86.94 94 THR A C 1
ATOM 733 O O . THR A 1 94 ? -6.441 4.321 11.319 1.00 86.94 94 THR A O 1
ATOM 736 N N . THR A 1 95 ? -7.857 5.778 10.375 1.00 89.69 95 THR A N 1
ATOM 737 C CA . THR A 1 95 ? -8.097 4.995 9.160 1.00 89.69 95 THR A CA 1
ATOM 738 C C . THR A 1 95 ? -7.016 5.298 8.119 1.00 89.69 95 THR A C 1
ATOM 740 O O . THR A 1 95 ? -6.937 6.400 7.579 1.00 89.69 95 THR A O 1
ATOM 743 N N . VAL A 1 96 ? -6.186 4.302 7.820 1.00 90.12 96 VAL A N 1
ATOM 744 C CA . VAL A 1 96 ? -5.088 4.342 6.850 1.00 90.12 96 VAL A CA 1
ATOM 745 C C . VAL A 1 96 ? -5.547 3.686 5.550 1.00 90.12 96 VAL A C 1
ATOM 747 O O . VAL A 1 96 ? -5.779 2.476 5.484 1.00 90.12 96 VAL A O 1
ATOM 750 N N . TYR A 1 97 ? -5.661 4.483 4.494 1.00 90.81 97 TYR A N 1
ATOM 751 C CA . TYR A 1 97 ? -6.074 4.037 3.171 1.00 90.81 97 TYR A CA 1
ATOM 752 C C . TYR A 1 97 ? -4.864 3.645 2.323 1.00 90.81 97 TYR A C 1
ATOM 754 O O . TYR A 1 97 ? -3.923 4.418 2.124 1.00 90.81 97 TYR A O 1
ATOM 762 N N . LEU A 1 98 ? -4.909 2.420 1.809 1.00 91.31 98 LEU A N 1
ATOM 763 C CA . LEU A 1 98 ? -3.804 1.746 1.146 1.00 91.31 98 LEU A CA 1
ATOM 764 C C . LEU A 1 98 ? -4.105 1.512 -0.338 1.00 91.31 98 LEU A C 1
ATOM 766 O O . LEU A 1 98 ? -5.134 0.934 -0.708 1.00 91.31 98 LEU A O 1
ATOM 770 N N . ILE A 1 99 ? -3.160 1.893 -1.197 1.00 90.44 99 ILE A N 1
ATOM 771 C CA . ILE A 1 99 ? -3.153 1.569 -2.631 1.00 90.44 99 ILE A CA 1
ATOM 772 C C . ILE A 1 99 ? -2.034 0.576 -2.936 1.00 90.44 99 ILE A C 1
ATOM 774 O O . ILE A 1 99 ? -1.018 0.536 -2.252 1.00 90.44 99 ILE A O 1
ATOM 778 N N . ARG A 1 100 ? -2.177 -0.251 -3.976 1.00 87.00 100 ARG A N 1
ATOM 779 C CA . ARG A 1 100 ? -1.130 -1.231 -4.318 1.00 87.00 100 ARG A CA 1
ATOM 780 C C . ARG A 1 100 ? 0.150 -0.511 -4.753 1.00 87.00 100 ARG A C 1
ATOM 782 O O . ARG A 1 100 ? 0.102 0.272 -5.705 1.00 87.00 100 ARG A O 1
ATOM 789 N N . ALA A 1 101 ? 1.279 -0.803 -4.101 1.00 78.62 101 ALA A N 1
ATOM 790 C CA . ALA A 1 101 ? 2.528 -0.067 -4.285 1.00 78.62 101 ALA A CA 1
ATOM 791 C C . ALA A 1 101 ? 3.007 -0.165 -5.742 1.00 78.62 101 ALA A C 1
ATOM 793 O O . ALA A 1 101 ? 3.437 -1.218 -6.231 1.00 78.62 101 ALA A O 1
ATOM 794 N N . ARG A 1 102 ? 2.915 0.945 -6.483 1.00 70.12 102 ARG A N 1
ATOM 795 C CA . ARG A 1 102 ? 3.297 0.981 -7.898 1.00 70.12 102 ARG A CA 1
ATOM 796 C C . ARG A 1 102 ? 4.810 1.103 -8.020 1.00 70.12 102 ARG A C 1
ATOM 798 O O . ARG A 1 102 ? 5.344 2.205 -8.107 1.00 70.12 102 ARG A O 1
ATOM 805 N N . ASN A 1 103 ? 5.490 -0.039 -8.124 1.00 60.22 103 ASN A N 1
ATOM 806 C CA . ASN A 1 103 ? 6.938 -0.148 -8.348 1.00 60.22 103 ASN A CA 1
ATOM 807 C C . ASN A 1 103 ? 7.374 0.311 -9.770 1.00 60.22 103 ASN A C 1
ATOM 809 O O . ASN A 1 103 ? 7.962 -0.440 -10.552 1.00 60.22 103 ASN A O 1
ATOM 813 N N . SER A 1 104 ? 6.998 1.534 -10.159 1.00 56.53 104 SER A N 1
ATOM 814 C CA . SER A 1 104 ? 7.211 2.108 -11.494 1.00 56.53 104 SER A CA 1
ATOM 815 C C . SER A 1 104 ? 8.418 3.042 -11.567 1.00 56.53 104 SER A C 1
ATOM 817 O O . SER A 1 104 ? 8.940 3.244 -12.661 1.00 56.53 104 SER A O 1
ATOM 819 N N . LEU A 1 105 ? 8.882 3.596 -10.441 1.00 64.94 105 LEU A N 1
ATOM 820 C CA . LEU A 1 105 ? 9.989 4.561 -10.427 1.00 64.94 105 LEU A CA 1
ATOM 821 C C . LEU A 1 105 ? 11.287 3.940 -10.962 1.00 64.94 105 LEU A C 1
ATOM 823 O O . LEU A 1 105 ? 11.924 4.520 -11.838 1.00 64.94 105 LEU A O 1
ATOM 827 N N . TRP A 1 106 ? 11.603 2.706 -10.556 1.00 61.25 106 TRP A N 1
ATOM 828 C CA . TRP A 1 106 ? 12.732 1.941 -11.096 1.00 61.25 106 TRP A CA 1
ATOM 829 C C . TRP A 1 106 ? 12.629 1.681 -12.604 1.00 61.25 106 TRP A C 1
ATOM 831 O O . TRP A 1 106 ? 13.644 1.696 -13.297 1.00 61.25 106 TRP A O 1
ATOM 841 N N . LYS A 1 107 ? 11.417 1.495 -13.145 1.00 63.47 107 LYS A N 1
ATOM 842 C CA . LYS A 1 107 ? 11.206 1.290 -14.590 1.00 63.47 107 LYS A CA 1
ATOM 843 C C . LYS A 1 107 ? 11.437 2.579 -15.378 1.00 63.47 107 LYS A C 1
ATOM 845 O O . LYS A 1 107 ? 12.095 2.541 -16.414 1.00 63.47 107 LYS A O 1
ATOM 850 N N . SER A 1 108 ? 10.952 3.712 -14.870 1.00 74.19 108 SER A N 1
ATOM 851 C CA . SER A 1 108 ? 11.197 5.030 -15.467 1.00 74.19 108 SER A CA 1
ATOM 852 C C . SER A 1 108 ? 12.677 5.423 -15.394 1.00 74.19 108 SER A C 1
ATOM 854 O O . SER A 1 108 ? 13.223 5.919 -16.377 1.00 74.19 108 SER A O 1
ATOM 856 N N . LEU A 1 109 ? 13.347 5.142 -14.270 1.00 79.69 109 LEU A N 1
ATOM 857 C CA . LEU A 1 109 ? 14.781 5.378 -14.090 1.00 79.69 109 LEU A CA 1
ATOM 858 C C . LEU A 1 109 ? 15.626 4.514 -15.041 1.00 79.69 109 LEU A C 1
ATOM 860 O O . LEU A 1 109 ? 16.543 5.023 -15.682 1.00 79.69 109 LEU A O 1
ATOM 864 N N . LEU A 1 110 ? 15.282 3.230 -15.191 1.00 82.44 110 LEU A N 1
ATOM 865 C CA . LEU A 1 110 ? 15.934 2.322 -16.138 1.00 82.44 110 LEU A CA 1
ATOM 866 C C . LEU A 1 110 ? 15.754 2.791 -17.591 1.00 82.44 110 LEU A C 1
ATOM 868 O O . LEU A 1 110 ? 16.715 2.784 -18.358 1.00 82.44 110 LEU A O 1
ATOM 872 N N . LEU A 1 111 ? 14.552 3.245 -17.963 1.00 85.88 111 LEU A N 1
ATOM 873 C CA . LEU A 1 111 ? 14.285 3.802 -19.292 1.00 85.88 111 LEU A CA 1
ATOM 874 C C . LEU A 1 111 ? 15.128 5.062 -19.552 1.00 85.88 111 LEU A C 1
ATOM 876 O O . LEU A 1 111 ? 15.738 5.184 -20.614 1.00 85.88 111 LEU A O 1
ATOM 880 N N . LEU A 1 112 ? 15.206 5.971 -18.572 1.00 86.88 112 LEU A N 1
ATOM 881 C CA . LEU A 1 112 ? 16.024 7.183 -18.653 1.00 86.88 112 LEU A CA 1
ATOM 882 C C . LEU A 1 112 ? 17.513 6.845 -18.829 1.00 86.88 112 LEU A C 1
ATOM 884 O O . LEU A 1 112 ? 18.182 7.443 -19.669 1.00 86.88 112 LEU A O 1
ATOM 888 N N . ALA A 1 113 ? 18.019 5.853 -18.089 1.00 85.00 113 ALA A N 1
ATOM 889 C CA . ALA A 1 113 ? 19.398 5.387 -18.203 1.00 85.00 113 ALA A CA 1
ATOM 890 C C . ALA A 1 113 ? 19.699 4.808 -19.599 1.00 85.00 113 ALA A C 1
ATOM 892 O O . ALA A 1 113 ? 20.711 5.163 -20.203 1.00 85.00 113 ALA A O 1
ATOM 893 N N . ILE A 1 114 ? 18.801 3.983 -20.155 1.00 88.56 114 ILE A N 1
ATOM 894 C CA . ILE A 1 114 ? 18.936 3.434 -21.516 1.00 88.56 114 ILE A CA 1
ATOM 895 C C . ILE A 1 114 ? 18.950 4.557 -22.562 1.00 88.56 114 ILE A C 1
ATOM 897 O O . ILE A 1 114 ? 19.784 4.535 -23.469 1.00 88.56 114 ILE A O 1
ATOM 901 N N . LEU A 1 115 ? 18.070 5.555 -22.438 1.00 88.31 115 LEU A N 1
ATOM 902 C CA . LEU A 1 115 ? 18.016 6.699 -23.355 1.00 88.31 115 LEU A CA 1
ATOM 903 C C . LEU A 1 115 ? 19.282 7.567 -23.266 1.00 88.31 115 LEU A C 1
ATOM 905 O O . LEU A 1 115 ? 19.843 7.927 -24.301 1.00 88.31 115 LEU A O 1
ATOM 909 N N . GLY A 1 116 ? 19.779 7.840 -22.056 1.00 84.50 116 GLY A N 1
ATOM 910 C CA . GLY A 1 116 ? 21.021 8.590 -21.841 1.00 84.50 116 GLY A CA 1
ATOM 911 C C . GLY A 1 116 ? 22.254 7.891 -22.423 1.00 84.50 116 GLY A C 1
ATOM 912 O O . GLY A 1 116 ? 23.042 8.515 -23.132 1.00 84.50 116 GLY A O 1
ATOM 913 N N . VAL A 1 117 ? 22.391 6.578 -22.200 1.00 86.38 117 VAL A N 1
ATOM 914 C CA . VAL A 1 117 ? 23.477 5.768 -22.78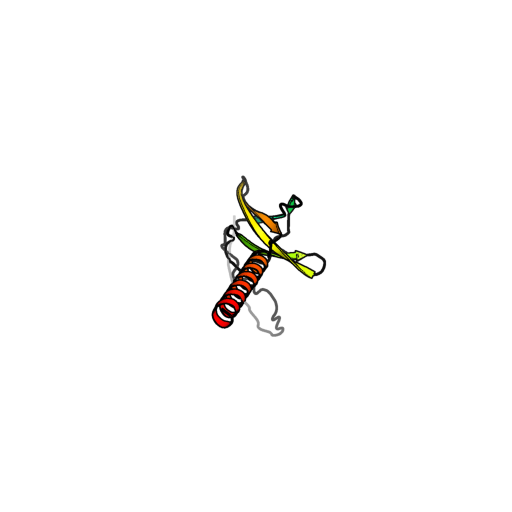6 1.00 86.38 117 VAL A CA 1
ATOM 915 C C . VAL A 1 117 ? 23.366 5.719 -24.313 1.00 86.38 117 VAL A C 1
ATOM 917 O O . VAL A 1 117 ? 24.374 5.842 -25.007 1.00 86.38 117 VAL A O 1
ATOM 920 N N . SER A 1 118 ? 22.147 5.602 -24.847 1.00 84.88 118 SER A N 1
ATOM 921 C CA . SER A 1 118 ? 21.900 5.601 -26.295 1.00 84.88 118 SER A CA 1
ATOM 922 C C . SER A 1 118 ? 22.322 6.926 -26.942 1.00 84.88 118 SER A C 1
ATOM 924 O O . SER A 1 118 ? 22.991 6.910 -27.973 1.00 84.88 118 SER A O 1
ATOM 926 N N . TRP A 1 119 ? 22.004 8.068 -26.318 1.00 87.06 119 TRP A N 1
ATOM 927 C CA . TRP A 1 119 ? 22.438 9.390 -26.787 1.00 87.06 119 TRP A CA 1
ATOM 928 C C . TRP A 1 119 ? 23.967 9.534 -26.788 1.00 87.06 119 TRP A C 1
ATOM 930 O O . TRP A 1 119 ? 24.544 9.969 -27.783 1.00 87.06 119 TRP A O 1
ATOM 940 N N . TYR A 1 120 ? 24.631 9.108 -25.709 1.00 87.50 120 TYR A N 1
ATOM 941 C CA . TYR A 1 120 ? 26.093 9.158 -25.597 1.00 87.50 120 TYR A CA 1
ATOM 942 C C . TYR A 1 120 ? 26.803 8.329 -26.683 1.00 87.50 120 TYR A C 1
ATOM 944 O O . TYR A 1 120 ? 27.795 8.773 -27.257 1.00 87.50 120 TYR A O 1
ATOM 952 N N . ILE A 1 121 ? 26.277 7.143 -27.012 1.00 84.88 121 ILE A N 1
ATOM 953 C CA . ILE A 1 121 ? 26.823 6.295 -28.083 1.00 84.88 121 ILE A CA 1
ATOM 954 C C . ILE A 1 121 ? 26.651 6.955 -29.460 1.00 84.88 121 ILE A C 1
ATOM 956 O O . ILE A 1 121 ? 27.567 6.892 -30.280 1.00 84.88 121 ILE A O 1
ATOM 960 N N . ILE A 1 122 ? 25.507 7.599 -29.716 1.00 82.19 122 ILE A N 1
ATOM 961 C CA . ILE A 1 122 ? 25.243 8.310 -30.977 1.00 82.19 122 ILE A CA 1
ATOM 962 C C . ILE A 1 122 ? 26.225 9.476 -31.156 1.00 82.19 122 ILE A C 1
ATOM 964 O O . ILE A 1 122 ? 26.838 9.587 -32.217 1.00 82.19 122 ILE A O 1
ATOM 968 N N . ASP A 1 123 ? 26.428 10.293 -30.118 1.00 83.94 123 ASP A N 1
ATOM 969 C CA . ASP A 1 123 ? 27.391 11.403 -30.137 1.00 83.94 123 ASP A CA 1
ATOM 970 C C . ASP A 1 123 ? 28.833 10.916 -30.362 1.00 83.94 123 ASP A C 1
ATOM 972 O O . ASP A 1 123 ? 29.536 11.428 -31.234 1.00 83.94 123 ASP A O 1
ATOM 976 N N . PHE A 1 124 ? 29.250 9.855 -29.661 1.00 84.62 124 PHE A N 1
ATOM 977 C CA . PHE A 1 124 ? 30.579 9.259 -2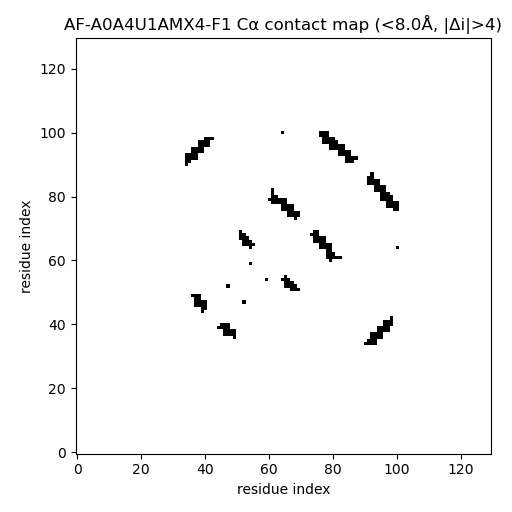9.824 1.00 84.62 124 PHE A CA 1
ATOM 978 C C . PHE A 1 124 ? 30.830 8.717 -31.240 1.00 84.62 124 PHE A C 1
ATOM 980 O O . PHE A 1 124 ? 31.945 8.820 -31.749 1.00 84.62 124 PHE A O 1
ATOM 987 N N . ILE A 1 125 ? 29.818 8.129 -31.886 1.00 82.88 125 ILE A N 1
ATOM 988 C CA . ILE A 1 125 ? 29.931 7.647 -33.270 1.0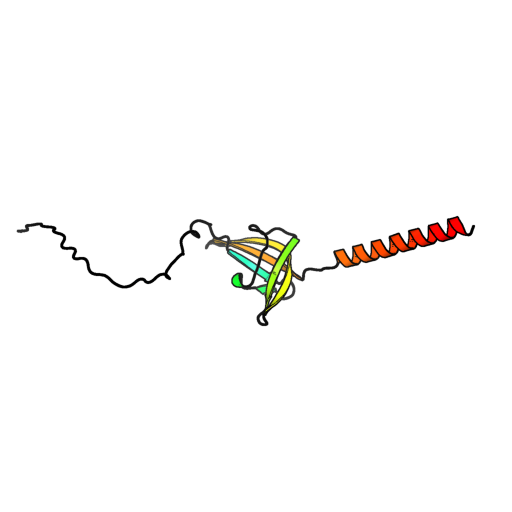0 82.88 125 ILE A CA 1
ATOM 989 C C . ILE A 1 125 ? 29.996 8.833 -34.241 1.00 82.88 125 ILE A C 1
ATOM 991 O O . ILE A 1 125 ? 30.863 8.843 -35.112 1.00 82.88 125 ILE A O 1
ATOM 995 N N . LEU A 1 126 ? 29.140 9.847 -34.077 1.00 80.94 126 LEU A N 1
ATOM 996 C CA . LEU A 1 126 ? 29.153 11.046 -34.922 1.00 80.94 126 LEU A CA 1
ATOM 997 C C . LEU A 1 126 ? 30.507 11.767 -34.855 1.00 80.94 126 LEU A C 1
ATOM 999 O O . LEU A 1 126 ? 31.132 11.963 -35.892 1.00 80.94 126 LEU A O 1
ATOM 1003 N N . ASN A 1 127 ? 31.012 12.053 -33.652 1.00 72.88 127 ASN A N 1
ATOM 1004 C CA . ASN A 1 127 ? 32.297 12.736 -33.433 1.00 72.88 127 ASN A CA 1
ATOM 1005 C C . ASN A 1 127 ? 33.542 11.918 -33.839 1.00 72.88 127 ASN A C 1
ATOM 1007 O O . ASN A 1 127 ? 34.658 12.430 -33.765 1.00 72.88 127 ASN A O 1
ATOM 1011 N N . LYS A 1 128 ? 33.385 10.641 -34.213 1.00 74.62 128 LYS A N 1
ATOM 1012 C CA . LYS A 1 128 ? 34.492 9.749 -34.598 1.00 74.62 128 LYS A CA 1
ATOM 1013 C C . LYS A 1 128 ? 34.513 9.398 -36.090 1.00 74.62 128 LYS A C 1
ATOM 1015 O O . LYS A 1 128 ? 35.532 8.898 -36.569 1.00 74.62 128 LYS A O 1
ATOM 1020 N N . PHE A 1 129 ? 33.404 9.606 -36.801 1.00 69.25 129 PHE A N 1
ATOM 1021 C CA . PHE A 1 129 ? 33.246 9.226 -38.210 1.00 69.25 129 PHE A CA 1
ATOM 1022 C C . PHE A 1 129 ? 32.836 10.383 -39.145 1.00 69.25 129 PHE A C 1
ATOM 1024 O O . PHE A 1 129 ? 32.852 10.173 -40.360 1.00 69.25 129 PHE A O 1
ATOM 1031 N N . LEU A 1 130 ? 32.509 11.572 -38.615 1.00 58.00 130 LEU A N 1
ATOM 1032 C CA . LEU A 1 130 ? 32.600 12.853 -39.337 1.00 58.00 130 LEU A CA 1
ATOM 1033 C C . LEU A 1 130 ? 33.952 13.536 -39.069 1.00 58.00 130 LEU A C 1
ATOM 1035 O O . LEU A 1 130 ? 34.388 14.276 -39.978 1.00 58.00 130 LEU A O 1
#

Foldseek 3Di:
DDDDDDDDDDDDDDDDDDDDPDDDPPDPPPDDQDQAEWEAEPVVRDTAPCVQWDAPDPDADAQGKIWGQDPVRDIFIWGFHDWDWDDDPVGTHIYTYTYRDPPCPVVVVVVVVVVVVVVVVVVVVVVVPD

Radius of gyration: 30.98 Å; Cα contacts (8 Å, |Δi|>4): 135; chains: 1; bounding box: 56×41×113 Å

Mean predicted aligned error: 17.69 Å

pLDDT: mean 72.01, std 19.04, range [35.66, 92.12]

Nearest PDB structures (foldseek):
  6zxj-assembly1_H  TM=4.105E-01  e=1.231E-01  Bacillus anthracis
  6wjj-assembly1_L  TM=3.987E-01  e=1.671E-01  Bacillus anthracis
  4pkr-assembly1_A  TM=4.278E-01  e=1.887E-01  Bacillus anthracis
  4wf6-assembly1_A  TM=4.236E-01  e=1.776E-01  Bacillus anthracis
  4pkt-assembly1_A  TM=3.540E-01  e=1.479E-01  Bacillus anthracis

Secondary structure (DSSP, 8-state):
----------------------S----S-------EEEEEETTTTEEE-GGGEEESSSS--TT-EEEEE-TTS-EEEEEEEEEEEEEETTEEEEEEEEEE--TTHHHHHHHHHHHHHHHHHHHHHHHHH-